Protein AF-A0A496QGX4-F1 (afdb_monomer_lite)

Foldseek 3Di:
DVVVLVVLLVVQVVVQVVLVVVAAPDDPDFDADP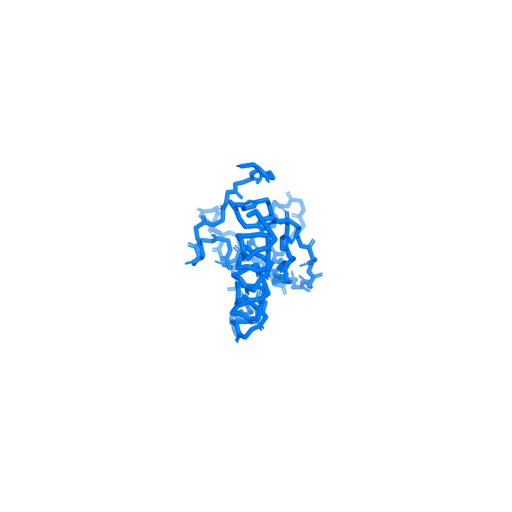VRDTFPDKDWDKDWAQDPSGIHIHIHIWGDDPPDHTDTNVCVVVVPDPDRD

Sequence (85 aa):
RELEKRGRELMRILLQEHLDNRGPGQCDQPVQGVDGVERSRMRLQERKLETVFGTVSVERAGYGWKATESLHPLDAELNLPNERY

Radius of gyration: 15.61 Å; chains: 1; bounding box: 32×20×49 Å

Structure (mmCIF, N/CA/C/O backbone):
data_AF-A0A496QGX4-F1
#
_entry.id   AF-A0A496QGX4-F1
#
loop_
_atom_site.group_PDB
_atom_site.id
_atom_site.type_symbol
_atom_site.label_atom_id
_atom_site.label_alt_id
_atom_site.label_comp_id
_atom_site.label_asym_id
_atom_site.label_entity_id
_atom_site.label_seq_id
_atom_site.pdbx_PDB_ins_code
_atom_site.Cartn_x
_atom_site.Cartn_y
_atom_site.Cartn_z
_atom_site.occupancy
_atom_site.B_iso_or_equiv
_atom_site.auth_seq_id
_atom_site.auth_comp_id
_atom_site.auth_asym_id
_atom_site.auth_atom_id
_atom_site.pdbx_PDB_model_num
ATOM 1 N N . ARG A 1 1 ? -19.850 4.735 24.782 1.00 75.94 1 ARG A N 1
ATOM 2 C CA . ARG A 1 1 ? -19.009 5.563 23.884 1.00 75.94 1 ARG A CA 1
ATOM 3 C C . ARG A 1 1 ? -17.515 5.260 24.004 1.00 75.94 1 ARG A C 1
ATOM 5 O O . ARG A 1 1 ? -16.869 5.184 22.975 1.00 75.94 1 ARG A O 1
ATOM 12 N N . GLU A 1 2 ? -16.948 5.060 25.200 1.00 91.31 2 GLU A N 1
ATOM 13 C CA . GLU A 1 2 ? -15.514 4.716 25.327 1.00 91.31 2 GLU A CA 1
ATOM 14 C C . GLU A 1 2 ? -15.163 3.359 24.692 1.00 91.31 2 GLU A C 1
ATOM 16 O O . GLU A 1 2 ? -14.186 3.249 23.959 1.00 91.31 2 GLU A O 1
ATOM 21 N N . LEU A 1 3 ? -16.015 2.349 24.890 1.00 94.19 3 LEU A N 1
ATOM 22 C CA . LEU A 1 3 ? -15.836 1.028 24.282 1.00 94.19 3 LEU A CA 1
ATOM 23 C C . LEU A 1 3 ? -15.814 1.084 22.744 1.00 94.19 3 LEU A C 1
ATOM 25 O O . LEU A 1 3 ? -14.961 0.470 22.118 1.00 94.19 3 LEU A O 1
ATOM 29 N N . GLU A 1 4 ? -16.706 1.868 22.134 1.00 93.69 4 GLU A N 1
ATOM 30 C CA . GLU A 1 4 ? -16.766 2.036 20.674 1.00 93.69 4 GLU A CA 1
ATOM 31 C C . GLU A 1 4 ? -15.513 2.726 20.123 1.00 93.69 4 GLU A C 1
ATOM 33 O O . GLU A 1 4 ? -15.015 2.339 19.069 1.00 93.69 4 GLU A O 1
ATOM 38 N N . LYS A 1 5 ? -14.981 3.730 20.836 1.00 93.94 5 LYS A N 1
ATOM 39 C CA . LYS A 1 5 ? -13.729 4.402 20.454 1.00 93.94 5 LYS A CA 1
ATOM 40 C C . LYS A 1 5 ? -12.554 3.428 20.466 1.00 93.94 5 LYS A C 1
ATOM 42 O O . LYS A 1 5 ? -11.820 3.356 19.487 1.00 93.94 5 LYS A O 1
ATOM 47 N N . ARG A 1 6 ? -12.417 2.644 21.540 1.00 95.81 6 ARG A N 1
ATOM 48 C CA . ARG A 1 6 ? -11.362 1.625 21.660 1.00 95.81 6 ARG A CA 1
ATOM 49 C C . ARG A 1 6 ? -11.508 0.520 20.620 1.00 95.81 6 ARG A C 1
ATOM 51 O O . ARG A 1 6 ? -10.510 0.082 20.069 1.00 95.81 6 ARG A O 1
ATOM 58 N N . GLY A 1 7 ? -12.741 0.110 20.321 1.00 96.94 7 GLY A N 1
ATOM 59 C CA . GLY A 1 7 ? -13.021 -0.864 19.268 1.00 96.94 7 GLY A CA 1
ATOM 60 C C . GLY A 1 7 ? -12.602 -0.363 17.886 1.00 96.94 7 GLY A C 1
ATOM 61 O O . GLY A 1 7 ? -11.928 -1.085 17.159 1.00 96.94 7 GLY A O 1
ATOM 62 N N . ARG A 1 8 ? -12.933 0.889 17.534 1.00 96.31 8 ARG A N 1
ATOM 63 C CA . ARG A 1 8 ? -12.483 1.491 16.267 1.00 96.31 8 ARG A CA 1
ATOM 64 C C . ARG A 1 8 ? -10.965 1.605 16.183 1.00 96.31 8 ARG A C 1
ATOM 66 O O . ARG A 1 8 ? -10.407 1.273 15.146 1.00 96.31 8 ARG A O 1
ATOM 73 N N . GLU A 1 9 ? -10.311 2.011 17.267 1.00 97.81 9 GLU A N 1
ATOM 74 C CA . GLU A 1 9 ? -8.849 2.103 17.291 1.00 97.81 9 GLU A CA 1
ATOM 75 C C . GLU A 1 9 ? -8.182 0.729 17.155 1.00 97.81 9 GLU A C 1
ATOM 77 O O . GLU A 1 9 ? -7.228 0.583 16.398 1.00 97.81 9 GLU A O 1
ATOM 82 N N . LEU A 1 10 ? -8.726 -0.305 17.806 1.00 98.12 10 LEU A N 1
ATOM 83 C CA . LEU A 1 10 ? -8.255 -1.676 17.618 1.00 98.12 10 LEU A CA 1
ATOM 84 C C . LEU A 1 10 ? -8.376 -2.111 16.150 1.00 98.12 10 LEU A C 1
ATOM 86 O O . LEU A 1 10 ? -7.420 -2.643 15.594 1.00 98.12 10 LEU A O 1
ATOM 90 N N . MET A 1 11 ? -9.516 -1.846 15.505 1.00 98.25 11 MET A N 1
ATOM 91 C CA . MET A 1 11 ? -9.712 -2.163 14.084 1.00 98.25 11 MET A CA 1
ATOM 92 C C . MET A 1 11 ? -8.736 -1.404 13.178 1.00 98.25 11 MET A C 1
ATOM 94 O O . MET A 1 11 ? -8.214 -1.985 12.230 1.00 98.25 11 MET A O 1
ATOM 98 N N . ARG A 1 12 ? -8.448 -0.131 13.479 1.00 98.12 12 ARG A N 1
ATOM 99 C CA . ARG A 1 12 ? -7.454 0.670 12.750 1.00 98.12 12 ARG A CA 1
ATOM 100 C C . ARG A 1 12 ? -6.054 0.061 12.860 1.00 98.12 12 ARG A C 1
ATOM 102 O O . ARG A 1 12 ? -5.358 -0.031 11.855 1.00 98.12 12 ARG A O 1
ATOM 109 N N . ILE A 1 13 ? -5.655 -0.374 14.058 1.00 98.44 13 ILE A N 1
ATOM 110 C CA . ILE A 1 13 ? -4.356 -1.024 14.297 1.00 98.44 13 ILE A CA 1
ATOM 111 C C . ILE A 1 13 ? -4.271 -2.364 13.563 1.00 98.44 13 ILE A C 1
ATOM 113 O O . ILE A 1 13 ? -3.270 -2.626 12.908 1.00 98.44 13 ILE A O 1
ATOM 117 N N . LEU A 1 14 ? -5.316 -3.193 13.629 1.00 98.38 14 LEU A N 1
ATOM 118 C CA . LEU A 1 14 ? -5.350 -4.473 12.915 1.00 98.38 14 LEU A CA 1
ATOM 119 C C . LEU A 1 14 ? -5.260 -4.283 11.397 1.00 98.38 14 LEU A C 1
ATOM 121 O O . LEU A 1 14 ? -4.580 -5.051 10.724 1.00 98.38 14 LEU A O 1
ATOM 125 N N . LEU A 1 15 ? -5.916 -3.251 10.859 1.00 96.75 15 LEU A N 1
ATOM 126 C CA . LEU A 1 15 ? -5.803 -2.915 9.444 1.00 96.75 15 LEU A CA 1
ATOM 127 C C . LEU A 1 15 ? -4.395 -2.426 9.081 1.00 96.75 15 LEU A C 1
ATOM 129 O O . LEU A 1 15 ? -3.872 -2.846 8.055 1.00 96.75 15 LEU A O 1
ATOM 133 N N . GLN A 1 16 ? -3.788 -1.568 9.909 1.00 97.56 16 GLN A N 1
ATOM 134 C CA . GLN A 1 16 ? -2.405 -1.118 9.719 1.00 97.56 16 GLN A CA 1
ATOM 135 C C . GLN A 1 16 ? -1.449 -2.312 9.659 1.00 97.56 16 GLN A C 1
ATOM 137 O O . GLN A 1 16 ? -0.691 -2.439 8.707 1.00 97.56 16 GLN A O 1
ATOM 142 N N . GLU A 1 17 ? -1.545 -3.217 10.630 1.00 97.94 17 GLU A N 1
ATOM 143 C CA . GLU A 1 17 ? -0.673 -4.386 10.706 1.00 97.94 17 GLU A CA 1
ATOM 144 C C . GLU A 1 17 ? -0.865 -5.300 9.487 1.00 97.94 17 GLU A C 1
ATOM 146 O O . GLU A 1 17 ? 0.106 -5.703 8.850 1.00 97.94 17 GLU A O 1
ATOM 151 N N . HIS A 1 18 ? -2.117 -5.555 9.089 1.00 95.62 18 HIS A N 1
ATOM 152 C CA . HIS A 1 18 ? -2.408 -6.356 7.899 1.00 95.62 18 HIS A CA 1
ATOM 153 C C . HIS A 1 18 ? -1.761 -5.776 6.634 1.00 95.62 18 HIS A C 1
ATOM 155 O O . HIS A 1 18 ? -1.269 -6.528 5.792 1.00 95.62 18 HIS A O 1
ATOM 161 N N . LEU A 1 19 ? -1.763 -4.448 6.489 1.00 94.38 19 LEU A N 1
ATOM 162 C CA . LEU A 1 19 ? -1.114 -3.765 5.369 1.00 94.38 19 LEU A CA 1
ATOM 163 C C . LEU A 1 19 ? 0.413 -3.879 5.459 1.00 94.38 19 LEU A C 1
ATOM 165 O O . LEU A 1 19 ? 1.047 -4.187 4.452 1.00 94.38 19 LEU A O 1
ATOM 169 N N . ASP A 1 20 ? 0.985 -3.720 6.653 1.00 95.44 20 ASP A N 1
ATOM 170 C CA . ASP A 1 20 ? 2.424 -3.876 6.890 1.00 95.44 20 ASP A CA 1
ATOM 171 C C . ASP A 1 20 ? 2.895 -5.306 6.550 1.00 95.44 20 ASP A C 1
ATOM 173 O O . ASP A 1 20 ? 3.917 -5.486 5.888 1.00 95.44 20 ASP A O 1
ATOM 177 N N . ASN A 1 21 ? 2.110 -6.327 6.912 1.00 95.12 21 ASN A N 1
ATOM 178 C CA . ASN A 1 21 ? 2.408 -7.737 6.636 1.00 95.12 21 ASN A CA 1
ATOM 179 C C . ASN A 1 21 ? 2.349 -8.116 5.154 1.00 95.12 21 ASN A C 1
ATOM 181 O O . ASN A 1 21 ? 3.028 -9.053 4.730 1.00 95.12 21 ASN A O 1
ATOM 185 N N . ARG A 1 22 ? 1.552 -7.408 4.348 1.00 92.19 22 ARG A N 1
ATOM 186 C CA . ARG A 1 22 ? 1.578 -7.582 2.886 1.00 92.19 22 ARG A CA 1
ATOM 187 C C . ARG A 1 22 ? 2.842 -7.010 2.257 1.00 92.19 22 ARG A C 1
ATOM 189 O O . ARG A 1 22 ? 3.220 -7.418 1.159 1.00 92.19 22 ARG A O 1
ATOM 196 N N . GLY A 1 23 ? 3.501 -6.093 2.958 1.00 92.75 23 GLY A N 1
ATOM 197 C CA . GLY A 1 23 ? 4.684 -5.411 2.478 1.00 92.75 23 GLY A CA 1
ATOM 198 C C . GLY A 1 23 ? 4.396 -4.497 1.280 1.00 92.75 23 GLY A C 1
ATOM 199 O O . GLY A 1 23 ? 3.247 -4.240 0.918 1.00 92.75 23 GLY A O 1
ATOM 200 N N . PRO A 1 24 ? 5.455 -3.998 0.626 1.00 94.50 24 PRO A N 1
ATOM 201 C CA . PRO A 1 24 ? 5.335 -2.913 -0.340 1.00 94.50 24 PRO A CA 1
ATOM 202 C C . PRO A 1 24 ? 4.827 -3.320 -1.732 1.00 94.50 24 PRO A C 1
ATOM 204 O O . PRO A 1 24 ? 4.769 -2.474 -2.624 1.00 94.50 24 PRO A O 1
ATOM 207 N N . GLY A 1 25 ? 4.497 -4.593 -1.969 1.00 92.12 25 GLY A N 1
ATOM 208 C CA . GLY A 1 25 ? 4.113 -5.081 -3.300 1.00 92.12 25 GLY A CA 1
ATOM 209 C C . GLY A 1 25 ? 5.249 -4.982 -4.326 1.00 92.12 25 GLY A C 1
ATOM 210 O O . GLY A 1 25 ? 5.046 -4.520 -5.450 1.00 92.12 25 GLY A O 1
ATOM 211 N N . GLN A 1 26 ? 6.465 -5.363 -3.922 1.00 94.38 26 GLN A N 1
ATOM 212 C CA . GLN A 1 26 ? 7.599 -5.487 -4.837 1.00 94.38 26 GLN A CA 1
ATOM 213 C C . GLN A 1 26 ? 7.408 -6.696 -5.764 1.00 94.38 26 GLN A C 1
ATOM 215 O O . GLN A 1 26 ? 7.123 -7.802 -5.319 1.00 94.38 26 GLN A O 1
ATOM 220 N N . CYS A 1 27 ? 7.600 -6.476 -7.058 1.00 91.25 27 CYS A N 1
ATOM 221 C CA . CYS A 1 27 ? 7.715 -7.499 -8.087 1.00 91.25 27 CYS A CA 1
ATOM 222 C C . CYS A 1 27 ? 9.187 -7.861 -8.334 1.00 91.25 27 CYS A C 1
ATOM 224 O O . CYS A 1 27 ? 10.037 -6.967 -8.408 1.00 91.25 27 CYS A O 1
ATOM 226 N N . ASP A 1 28 ? 9.456 -9.152 -8.549 1.00 88.94 28 ASP A N 1
ATOM 227 C CA . ASP A 1 28 ? 10.786 -9.673 -8.904 1.00 88.94 28 ASP A CA 1
ATOM 228 C C . ASP A 1 28 ? 11.229 -9.269 -10.319 1.00 88.94 28 ASP A C 1
ATOM 230 O O . ASP A 1 28 ? 12.421 -9.169 -10.611 1.00 88.94 28 ASP A O 1
ATOM 234 N N . GLN A 1 29 ? 10.263 -9.045 -11.212 1.00 88.00 29 GLN A N 1
ATOM 235 C CA . GLN A 1 29 ? 10.495 -8.636 -12.594 1.00 88.00 29 GLN A CA 1
ATOM 236 C C . GLN A 1 29 ? 10.154 -7.153 -12.800 1.00 88.00 29 GLN A C 1
ATOM 238 O O . GLN A 1 29 ? 9.323 -6.602 -12.068 1.00 88.00 29 GLN A O 1
ATOM 243 N N . PRO A 1 30 ? 10.765 -6.493 -13.803 1.00 87.62 30 PRO A N 1
ATOM 244 C CA . PRO A 1 30 ? 10.366 -5.151 -14.200 1.00 87.62 30 PRO A CA 1
ATOM 245 C C . PRO A 1 30 ? 8.872 -5.073 -14.527 1.00 87.62 30 PRO A C 1
ATOM 247 O O . PRO A 1 30 ? 8.306 -5.969 -15.151 1.00 87.62 30 PRO A O 1
ATOM 250 N N . VAL A 1 31 ? 8.233 -3.974 -14.129 1.00 93.69 31 VAL A N 1
ATOM 251 C CA . VAL A 1 31 ? 6.799 -3.781 -14.360 1.00 93.69 31 VAL A CA 1
ATOM 252 C C . VAL A 1 31 ? 6.593 -3.136 -15.726 1.00 93.69 31 VAL A C 1
ATOM 254 O O . VAL A 1 31 ? 7.089 -2.036 -15.979 1.00 93.69 31 VAL A O 1
ATOM 257 N N . GLN A 1 32 ? 5.844 -3.800 -16.605 1.00 94.62 32 GLN A N 1
ATOM 258 C CA . GLN A 1 32 ? 5.457 -3.255 -17.905 1.00 94.62 32 GLN A CA 1
ATOM 259 C C . GLN A 1 32 ? 4.072 -2.608 -17.822 1.00 94.62 32 GLN A C 1
ATOM 261 O O . GLN A 1 32 ? 3.127 -3.202 -17.304 1.00 94.62 32 GLN A O 1
ATOM 266 N N . GLY A 1 33 ? 3.952 -1.379 -18.323 1.00 91.44 33 GLY A N 1
ATOM 267 C CA . GLY A 1 33 ? 2.659 -0.708 -18.433 1.00 91.44 33 GLY A CA 1
ATOM 268 C C . GLY A 1 33 ? 1.882 -1.117 -19.678 1.00 91.44 33 GLY A C 1
ATOM 269 O O . GLY A 1 33 ? 2.418 -1.720 -20.606 1.00 91.44 33 GLY A O 1
ATOM 270 N N . VAL A 1 34 ? 0.610 -0.720 -19.729 1.00 91.88 34 VAL A N 1
ATOM 271 C CA . VAL A 1 34 ? -0.250 -0.887 -20.919 1.00 91.88 34 VAL A CA 1
ATOM 272 C C . VAL A 1 34 ? 0.258 -0.108 -22.140 1.00 91.88 34 VAL A C 1
ATOM 274 O O . VAL A 1 34 ? -0.102 -0.417 -23.269 1.00 91.88 34 VAL A O 1
ATOM 277 N N . ASP A 1 35 ? 1.125 0.878 -21.909 1.00 92.50 35 ASP A N 1
ATOM 278 C CA . ASP A 1 35 ? 1.884 1.622 -22.917 1.00 92.50 35 ASP A CA 1
ATOM 279 C C . ASP A 1 35 ? 3.039 0.808 -23.533 1.00 92.50 35 ASP A C 1
ATOM 281 O O . ASP A 1 35 ? 3.743 1.297 -24.415 1.00 92.50 35 ASP A O 1
ATOM 285 N N . GLY A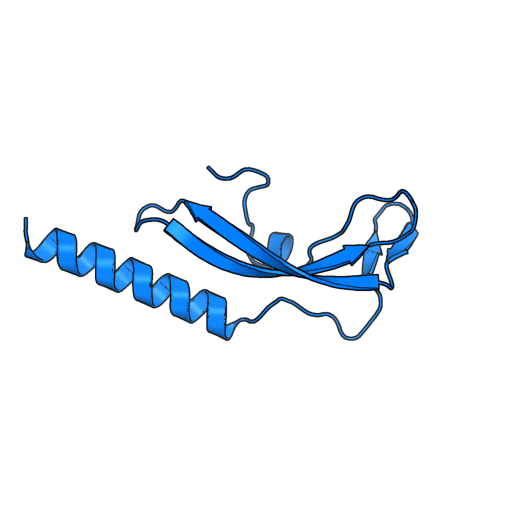 1 36 ? 3.260 -0.425 -23.065 1.00 93.25 36 GLY A N 1
ATOM 286 C CA . GLY A 1 36 ? 4.360 -1.290 -23.479 1.00 93.25 36 GLY A CA 1
ATOM 287 C C . GLY A 1 36 ? 5.711 -0.900 -22.875 1.00 93.25 36 GLY A C 1
ATOM 288 O O . GLY A 1 36 ? 6.707 -1.568 -23.156 1.00 93.25 36 GLY A O 1
ATOM 289 N N . VAL A 1 37 ? 5.773 0.141 -22.034 1.00 94.12 37 VAL A N 1
ATOM 290 C CA . VAL A 1 37 ? 7.028 0.643 -21.462 1.00 94.12 37 VAL A CA 1
ATOM 291 C C . VAL A 1 37 ? 7.379 -0.116 -20.188 1.00 94.12 37 VAL A C 1
ATOM 293 O O . VAL A 1 37 ? 6.603 -0.164 -19.228 1.00 94.12 37 VAL A O 1
ATOM 296 N N . GLU A 1 38 ? 8.592 -0.662 -20.162 1.00 94.56 38 GLU A N 1
ATOM 297 C CA . GLU A 1 38 ? 9.164 -1.304 -18.984 1.00 94.56 38 GLU A CA 1
ATOM 298 C C . GLU A 1 38 ? 9.684 -0.267 -17.976 1.00 94.56 38 GLU A C 1
ATOM 300 O O . GLU A 1 38 ? 10.444 0.647 -18.311 1.00 94.56 38 GLU A O 1
ATOM 305 N N . ARG A 1 39 ? 9.286 -0.419 -16.713 1.00 94.69 39 ARG A N 1
ATOM 306 C CA . ARG A 1 39 ? 9.666 0.452 -15.600 1.00 94.69 39 ARG A CA 1
ATOM 307 C C . ARG A 1 39 ? 10.590 -0.305 -14.656 1.00 94.69 39 ARG A C 1
ATOM 309 O O . ARG A 1 39 ? 10.150 -0.988 -13.737 1.00 94.69 39 ARG A O 1
ATOM 316 N N . SER A 1 40 ? 11.893 -0.165 -14.890 1.00 90.25 40 SER A N 1
ATOM 317 C CA . SER A 1 40 ? 12.947 -0.875 -14.149 1.00 90.25 40 SER A CA 1
ATOM 318 C C . SER A 1 40 ? 13.434 -0.151 -12.888 1.00 90.25 40 SER A C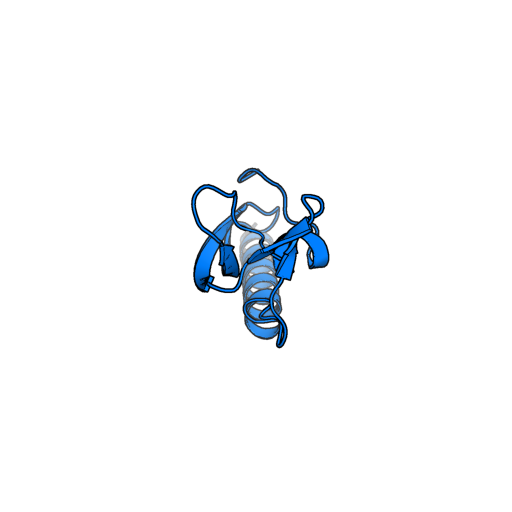 1
ATOM 320 O O . SER A 1 40 ? 14.147 -0.739 -12.077 1.00 90.25 40 SER A O 1
ATOM 322 N N . ARG A 1 41 ? 13.074 1.127 -12.685 1.00 92.50 41 ARG A N 1
ATOM 323 C CA . ARG A 1 41 ? 13.482 1.882 -11.488 1.00 92.50 41 ARG A CA 1
ATOM 324 C C . ARG A 1 41 ? 12.426 1.756 -10.404 1.00 92.50 41 ARG A C 1
ATOM 326 O O . ARG A 1 41 ? 11.370 2.370 -10.517 1.00 92.50 41 ARG A O 1
ATOM 333 N N . MET A 1 42 ? 12.750 1.030 -9.343 1.00 94.31 42 MET A N 1
ATOM 334 C CA . MET A 1 42 ? 11.885 0.866 -8.178 1.00 94.31 42 MET A CA 1
ATOM 335 C C . MET A 1 42 ? 12.283 1.825 -7.048 1.00 94.31 42 MET A C 1
ATOM 337 O O . MET A 1 42 ? 13.468 2.075 -6.814 1.00 94.31 42 MET A O 1
ATOM 341 N N . ARG A 1 43 ? 11.285 2.389 -6.361 1.00 94.44 43 ARG A N 1
ATOM 342 C CA . ARG A 1 43 ? 11.442 3.165 -5.123 1.00 94.44 43 ARG A CA 1
ATOM 343 C C . ARG A 1 43 ? 10.305 2.856 -4.165 1.00 94.44 43 ARG A C 1
ATOM 345 O O . ARG A 1 43 ? 9.158 2.786 -4.595 1.00 94.44 43 ARG A O 1
ATOM 352 N N . LEU A 1 44 ? 10.613 2.762 -2.879 1.0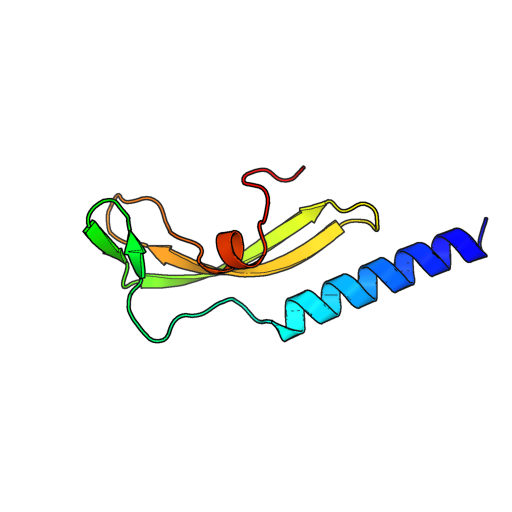0 95.75 44 LEU A N 1
ATOM 353 C CA . LEU A 1 44 ? 9.598 2.702 -1.833 1.00 95.75 44 LEU A CA 1
ATOM 354 C C . LEU A 1 44 ? 9.018 4.095 -1.577 1.00 95.75 44 LEU A C 1
ATOM 356 O O . LEU A 1 44 ? 9.735 5.100 -1.616 1.00 95.75 44 LEU A O 1
ATOM 360 N N . GLN A 1 45 ? 7.708 4.149 -1.372 1.00 93.75 45 GLN A N 1
ATOM 361 C CA . GLN A 1 45 ? 6.954 5.363 -1.089 1.00 93.75 45 GLN A CA 1
ATOM 362 C C . GLN A 1 45 ? 5.911 5.066 -0.018 1.00 93.75 45 GLN A C 1
ATOM 364 O O . GLN A 1 45 ? 5.257 4.030 -0.072 1.00 93.75 45 GLN A O 1
ATOM 369 N N . GLU A 1 46 ? 5.706 5.994 0.909 1.00 92.81 46 GLU A N 1
ATOM 370 C CA . GLU A 1 46 ? 4.612 5.910 1.874 1.00 92.81 46 GLU A CA 1
ATOM 371 C C . GLU A 1 46 ? 3.381 6.651 1.342 1.00 92.81 46 GLU A C 1
ATOM 373 O O . GLU A 1 46 ? 3.474 7.761 0.805 1.00 92.81 46 GLU A O 1
ATOM 378 N N . ARG A 1 47 ? 2.206 6.058 1.537 1.00 90.25 47 ARG A N 1
ATOM 379 C CA . ARG A 1 47 ? 0.913 6.668 1.254 1.0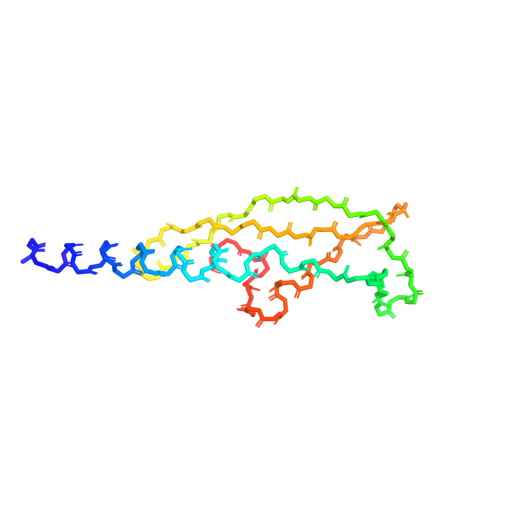0 90.25 47 ARG A CA 1
ATOM 380 C C . ARG A 1 47 ? -0.003 6.557 2.465 1.00 90.25 47 ARG A C 1
ATOM 382 O O . ARG A 1 47 ? -0.134 5.493 3.050 1.00 90.25 47 ARG A O 1
ATOM 389 N N . LYS A 1 48 ? -0.706 7.645 2.785 1.00 93.00 48 LYS A N 1
ATOM 390 C CA . LYS A 1 48 ? -1.774 7.643 3.796 1.00 93.00 48 LYS A CA 1
ATOM 391 C C . LYS A 1 48 ? -3.132 7.411 3.145 1.00 93.00 48 LYS A C 1
ATOM 393 O O . LYS A 1 48 ? -3.432 8.077 2.151 1.00 93.00 48 LYS A O 1
ATOM 398 N N . LEU A 1 49 ? -3.923 6.520 3.731 1.00 91.44 49 LEU A N 1
ATOM 399 C CA . LEU A 1 49 ? -5.282 6.184 3.317 1.00 91.44 49 LEU A CA 1
ATOM 400 C C . LEU A 1 49 ? -6.259 6.547 4.430 1.00 91.44 49 LEU A C 1
ATOM 402 O O . LEU A 1 49 ? -6.045 6.179 5.587 1.00 91.44 49 LEU A O 1
ATOM 406 N N . GLU A 1 50 ? -7.334 7.242 4.075 1.00 92.56 50 GLU A N 1
ATOM 407 C CA . GLU A 1 50 ? -8.459 7.433 4.982 1.00 92.56 50 GLU A CA 1
ATOM 408 C C . GLU A 1 50 ? -9.378 6.212 4.931 1.00 92.56 50 GLU A C 1
ATOM 410 O O . GLU A 1 50 ? -9.696 5.688 3.866 1.00 92.56 50 GLU A O 1
ATOM 415 N N . THR A 1 51 ? -9.795 5.735 6.102 1.00 91.50 51 THR A N 1
ATOM 416 C CA . THR A 1 51 ? -10.689 4.580 6.226 1.00 91.50 51 THR A CA 1
ATOM 417 C C . THR A 1 51 ? -11.784 4.874 7.238 1.00 91.50 51 THR A C 1
ATOM 419 O O . THR A 1 51 ? -11.678 5.787 8.058 1.00 91.50 51 THR A O 1
ATOM 422 N N . VAL A 1 52 ? -12.820 4.037 7.262 1.00 92.38 52 VAL A N 1
ATOM 423 C CA . VAL A 1 52 ? -13.888 4.119 8.274 1.00 92.38 52 VAL A CA 1
ATOM 424 C C . VAL A 1 52 ? -13.388 3.929 9.716 1.00 92.38 52 VAL A C 1
ATOM 426 O O . VAL A 1 52 ? -14.093 4.293 10.660 1.00 92.38 52 VAL A O 1
ATOM 429 N N . PHE A 1 53 ? -12.189 3.365 9.904 1.00 94.50 53 PHE A N 1
ATOM 430 C CA . PHE A 1 53 ? -11.554 3.180 11.212 1.00 94.50 53 PHE A CA 1
ATOM 431 C C . PHE A 1 53 ? -10.560 4.301 11.562 1.00 94.50 53 PHE A C 1
ATOM 433 O O . PHE A 1 53 ? -10.113 4.376 12.704 1.00 94.50 53 PHE A O 1
ATOM 440 N N . GLY A 1 54 ? -10.254 5.192 10.614 1.00 94.25 54 GLY A N 1
ATOM 441 C CA . GLY A 1 54 ? -9.252 6.253 10.725 1.00 94.25 54 GLY A CA 1
ATOM 442 C C . GLY A 1 54 ? -8.125 6.107 9.699 1.00 94.25 54 GLY A C 1
ATOM 443 O O . GLY A 1 54 ? -8.127 5.187 8.880 1.00 94.25 54 GLY A O 1
ATOM 444 N N . THR A 1 55 ? -7.158 7.021 9.745 1.00 95.94 55 THR A N 1
ATOM 445 C CA . THR A 1 55 ? -6.016 7.033 8.825 1.00 95.94 55 THR A CA 1
ATOM 446 C C . THR A 1 55 ? -5.071 5.851 9.078 1.00 95.94 55 THR A C 1
ATOM 448 O O . THR A 1 55 ? -4.686 5.583 10.222 1.00 95.94 55 THR A O 1
ATOM 451 N N . VAL A 1 56 ? -4.650 5.185 8.004 1.00 95.75 56 VAL A N 1
ATOM 452 C CA . VAL A 1 56 ? -3.571 4.180 7.994 1.00 95.75 56 VAL A CA 1
ATOM 453 C C . VAL A 1 56 ? -2.495 4.577 6.983 1.00 95.75 56 VAL A C 1
ATOM 455 O O . VAL A 1 56 ? -2.756 5.362 6.066 1.00 95.75 56 VAL A O 1
ATOM 458 N N . SER A 1 57 ? -1.286 4.052 7.149 1.00 94.88 57 SER A N 1
ATOM 459 C CA . SER A 1 57 ? -0.174 4.223 6.211 1.00 94.88 57 SER A CA 1
ATOM 460 C C . SER A 1 57 ? 0.091 2.922 5.457 1.00 94.88 57 SER A C 1
ATOM 462 O O . SER A 1 57 ? -0.043 1.839 6.010 1.00 94.88 57 SER A O 1
ATOM 464 N N . VAL A 1 58 ? 0.478 3.031 4.192 1.00 93.81 58 VAL A N 1
ATOM 465 C CA . VAL A 1 58 ? 0.892 1.912 3.343 1.00 93.81 58 VAL A CA 1
ATOM 466 C C . VAL A 1 58 ? 2.226 2.276 2.721 1.00 93.81 58 VAL A C 1
ATOM 468 O O . VAL A 1 58 ? 2.337 3.305 2.050 1.00 93.81 58 VAL A O 1
ATOM 471 N N . GLU A 1 59 ? 3.238 1.441 2.927 1.00 94.62 59 GLU A N 1
ATOM 472 C CA . GLU A 1 59 ? 4.437 1.480 2.100 1.00 94.62 59 GLU A CA 1
ATOM 473 C C . GLU A 1 59 ? 4.150 0.754 0.784 1.00 94.62 59 GLU A C 1
ATOM 475 O O . GLU A 1 59 ? 3.519 -0.298 0.772 1.00 94.62 59 GLU A O 1
ATOM 480 N N . ARG A 1 60 ? 4.582 1.321 -0.340 1.00 94.62 60 ARG A N 1
ATOM 481 C CA . ARG A 1 60 ? 4.372 0.744 -1.668 1.00 94.62 60 ARG A CA 1
ATOM 482 C C . ARG A 1 60 ? 5.586 0.930 -2.562 1.00 94.62 60 ARG A C 1
ATOM 484 O O . ARG A 1 60 ? 6.242 1.974 -2.542 1.00 94.62 60 ARG A O 1
ATOM 491 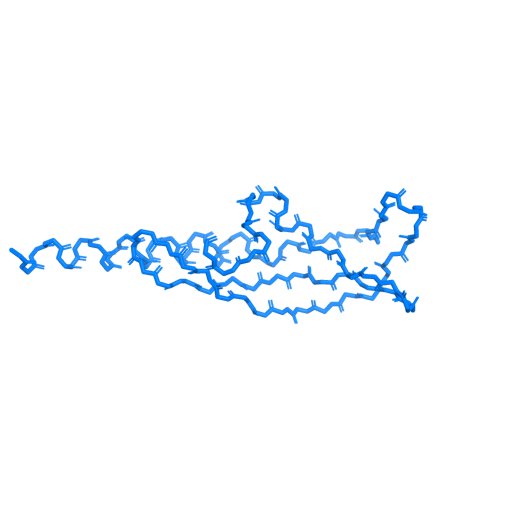N N . ALA A 1 61 ? 5.847 -0.055 -3.406 1.00 95.81 61 ALA A N 1
ATOM 492 C CA . ALA A 1 61 ? 6.822 0.029 -4.475 1.00 95.81 61 ALA A CA 1
ATOM 493 C C . ALA A 1 61 ? 6.243 0.834 -5.649 1.00 95.81 61 ALA A C 1
ATOM 495 O O . ALA A 1 61 ? 5.182 0.529 -6.192 1.00 95.81 61 ALA A O 1
ATOM 496 N N . GLY A 1 62 ? 6.944 1.897 -6.035 1.00 95.19 62 GLY A N 1
ATOM 497 C CA . GLY A 1 62 ? 6.702 2.653 -7.256 1.00 95.19 62 GLY A CA 1
ATOM 498 C C . GLY A 1 62 ? 7.740 2.307 -8.311 1.00 95.19 62 GLY A C 1
ATOM 499 O O . GLY A 1 62 ? 8.938 2.481 -8.081 1.00 95.19 62 GLY A O 1
ATOM 500 N N . TYR A 1 63 ? 7.275 1.855 -9.470 1.00 95.62 63 TYR A N 1
ATOM 501 C CA . TYR A 1 63 ? 8.092 1.520 -10.630 1.00 95.62 63 TYR A CA 1
ATOM 502 C C . TYR A 1 63 ? 8.003 2.649 -11.647 1.00 95.62 63 TYR A C 1
ATOM 504 O O . TYR A 1 63 ? 6.913 2.968 -12.107 1.00 95.62 63 TYR A O 1
ATOM 512 N N . GLY A 1 64 ? 9.127 3.258 -12.021 1.00 93.44 64 GLY A N 1
ATOM 513 C CA . GLY A 1 64 ? 9.162 4.376 -12.966 1.00 93.44 64 GLY A CA 1
ATOM 514 C C . GLY A 1 64 ? 10.206 4.231 -14.072 1.00 93.44 64 GLY A C 1
ATOM 515 O O . GLY A 1 64 ? 11.159 3.452 -13.984 1.00 93.44 64 GLY A O 1
ATOM 516 N N . TRP A 1 65 ? 10.043 5.045 -15.113 1.00 91.81 65 TRP A N 1
ATOM 517 C CA . TRP A 1 65 ? 11.002 5.233 -16.201 1.00 91.81 65 TRP A CA 1
ATOM 518 C C . TRP A 1 65 ? 10.968 6.687 -16.705 1.00 91.81 65 TRP A C 1
ATOM 520 O O . TRP A 1 65 ? 10.161 7.495 -16.245 1.00 91.81 65 TRP A O 1
ATOM 530 N N . LYS A 1 66 ? 11.915 7.079 -17.568 1.00 87.50 66 LYS A N 1
ATOM 531 C CA . LYS A 1 66 ? 12.069 8.478 -18.011 1.00 87.50 66 LYS A CA 1
ATOM 532 C C . LYS A 1 66 ? 10.763 9.008 -18.616 1.00 87.50 66 LYS A C 1
ATOM 534 O O . LYS A 1 66 ? 10.283 8.444 -19.588 1.00 87.50 66 LYS A O 1
ATOM 539 N N . ALA A 1 67 ? 10.274 10.128 -18.077 1.00 86.25 67 ALA A N 1
ATOM 540 C CA . ALA A 1 67 ? 9.091 10.850 -18.555 1.00 86.25 67 ALA A CA 1
ATOM 541 C C . ALA A 1 67 ? 7.794 10.013 -18.631 1.00 86.25 67 ALA A C 1
ATOM 543 O O . ALA A 1 67 ? 6.867 10.398 -19.336 1.00 86.25 67 ALA A O 1
ATOM 544 N N . THR A 1 68 ? 7.709 8.903 -17.891 1.00 88.75 68 THR A N 1
ATOM 545 C CA . THR A 1 68 ? 6.496 8.083 -17.785 1.00 88.75 68 THR A CA 1
ATOM 546 C C . THR A 1 68 ? 5.944 8.116 -16.369 1.00 88.75 68 THR A C 1
ATOM 548 O O . THR A 1 68 ? 6.713 8.120 -15.403 1.00 88.75 68 THR A O 1
ATOM 551 N N . GLU A 1 69 ? 4.621 8.047 -16.239 1.00 90.62 69 GLU A N 1
ATOM 552 C CA . GLU A 1 69 ? 3.965 7.854 -14.946 1.00 90.62 69 GLU A CA 1
ATOM 553 C C . GLU A 1 69 ? 4.445 6.566 -14.272 1.00 90.62 69 GLU A C 1
ATOM 555 O O . GLU A 1 69 ? 4.747 5.572 -14.941 1.00 90.62 69 GLU A O 1
ATOM 560 N N . SER A 1 70 ? 4.558 6.601 -12.944 1.00 92.75 70 SER A N 1
ATOM 561 C CA . SER A 1 70 ? 4.972 5.430 -12.171 1.00 92.75 70 SER A CA 1
ATOM 562 C C . SER A 1 70 ? 3.805 4.466 -11.983 1.00 92.75 70 SER A C 1
ATOM 564 O O . SER A 1 70 ? 2.666 4.893 -11.825 1.00 92.75 70 SER A O 1
ATOM 566 N N . LEU A 1 71 ? 4.099 3.169 -11.974 1.00 93.88 71 LEU A N 1
ATOM 567 C CA . LEU A 1 71 ? 3.134 2.122 -11.657 1.00 93.88 71 LEU A CA 1
ATOM 568 C C . LEU A 1 71 ? 3.328 1.649 -10.221 1.00 93.88 71 LEU A C 1
ATOM 570 O O . LEU A 1 71 ? 4.456 1.540 -9.737 1.00 93.88 71 LEU A O 1
ATOM 574 N N . HIS A 1 72 ? 2.214 1.348 -9.565 1.00 93.75 72 HIS A N 1
ATOM 575 C CA . HIS A 1 72 ? 2.156 0.898 -8.180 1.00 93.75 72 HIS A CA 1
ATOM 576 C C . HIS A 1 72 ? 1.366 -0.416 -8.130 1.00 93.75 72 HIS A C 1
ATOM 578 O O . HIS A 1 72 ? 0.150 -0.374 -7.963 1.00 93.75 72 HIS A O 1
ATOM 584 N N . PRO A 1 73 ? 2.009 -1.585 -8.321 1.00 92.31 73 PRO A N 1
ATOM 585 C CA . PRO A 1 73 ? 1.312 -2.874 -8.399 1.00 92.31 73 PRO A CA 1
ATOM 586 C C . PRO A 1 73 ? 0.380 -3.143 -7.210 1.00 92.31 73 PRO A C 1
ATOM 588 O O . PRO A 1 73 ? -0.743 -3.612 -7.394 1.00 92.31 73 PRO A O 1
ATOM 591 N N . LEU A 1 74 ? 0.813 -2.751 -6.007 1.00 92.31 74 LEU A N 1
ATOM 592 C CA . LEU A 1 74 ? 0.041 -2.898 -4.774 1.00 92.31 74 LEU A CA 1
ATOM 593 C C . LEU A 1 74 ? -1.301 -2.149 -4.805 1.00 92.31 74 LEU A C 1
ATOM 595 O O . LEU A 1 74 ? -2.274 -2.625 -4.226 1.00 92.31 74 LEU A O 1
ATOM 599 N N . ASP A 1 75 ? -1.377 -1.003 -5.494 1.00 91.31 75 ASP A N 1
ATOM 600 C CA . ASP A 1 75 ? -2.617 -0.227 -5.584 1.00 91.31 75 ASP A CA 1
ATOM 601 C C . ASP A 1 75 ? -3.724 -1.052 -6.260 1.00 91.31 75 ASP A C 1
ATOM 603 O O . ASP A 1 75 ? -4.867 -1.031 -5.812 1.00 91.31 75 ASP A O 1
ATOM 607 N N . ALA A 1 76 ? -3.386 -1.819 -7.301 1.00 86.50 76 ALA A N 1
ATOM 608 C CA . ALA A 1 76 ? -4.341 -2.676 -7.997 1.00 86.50 76 ALA A CA 1
ATOM 609 C C . ALA A 1 76 ? -4.709 -3.918 -7.170 1.00 86.50 76 ALA A C 1
ATOM 611 O O . ALA A 1 76 ? -5.883 -4.275 -7.094 1.00 86.50 76 ALA A O 1
ATOM 612 N N . GLU A 1 77 ? -3.728 -4.554 -6.521 1.00 88.06 77 GLU A N 1
ATOM 613 C CA . GLU A 1 77 ? -3.960 -5.740 -5.685 1.00 88.06 77 GLU A CA 1
ATOM 614 C C . GLU A 1 77 ? -4.889 -5.439 -4.500 1.00 88.06 77 GLU A C 1
ATOM 616 O O . GLU A 1 77 ? -5.758 -6.242 -4.154 1.00 88.06 77 GLU A O 1
ATOM 621 N N . LEU A 1 78 ? -4.717 -4.266 -3.888 1.00 87.44 78 LEU A N 1
ATOM 622 C CA . LEU A 1 78 ? -5.499 -3.823 -2.735 1.00 87.44 78 LEU A CA 1
ATOM 623 C C . LEU A 1 78 ? -6.709 -2.962 -3.108 1.00 87.44 78 LEU A C 1
ATOM 625 O O . LEU A 1 78 ? -7.431 -2.526 -2.211 1.00 87.44 78 LEU A O 1
ATOM 629 N N . ASN A 1 79 ? -6.938 -2.721 -4.403 1.00 87.38 79 ASN A N 1
ATOM 630 C CA . ASN A 1 79 ? -7.976 -1.824 -4.910 1.00 87.38 79 ASN A CA 1
ATOM 631 C C . ASN A 1 79 ? -7.957 -0.456 -4.199 1.00 87.38 79 ASN A C 1
ATOM 633 O O . ASN A 1 79 ? -8.987 0.049 -3.744 1.00 87.38 79 ASN A O 1
ATOM 637 N N . LEU A 1 80 ? -6.757 0.110 -4.038 1.00 85.44 80 LEU A N 1
ATOM 638 C CA . LEU A 1 80 ? -6.584 1.397 -3.381 1.00 85.44 80 LEU A CA 1
ATOM 639 C C . LEU A 1 80 ? -7.188 2.501 -4.256 1.00 85.44 80 LEU A C 1
ATOM 641 O O . LEU A 1 80 ? -7.004 2.485 -5.475 1.00 85.44 80 LEU A O 1
ATOM 645 N N . PRO A 1 81 ? -7.866 3.494 -3.657 1.00 81.88 81 PRO A N 1
ATOM 646 C CA . PRO A 1 81 ? -8.368 4.636 -4.412 1.00 81.88 81 PRO A CA 1
ATOM 647 C C . PRO A 1 81 ? -7.207 5.378 -5.086 1.00 81.88 81 PRO A C 1
ATOM 649 O O . PRO A 1 81 ? -6.077 5.340 -4.604 1.00 81.88 81 PRO A O 1
ATOM 652 N N . ASN A 1 82 ? -7.455 6.104 -6.176 1.00 77.44 82 ASN A N 1
ATOM 653 C CA . ASN A 1 82 ? -6.440 6.995 -6.767 1.00 77.44 82 ASN A CA 1
ATOM 654 C C . ASN A 1 82 ? -6.229 8.258 -5.914 1.00 77.44 82 ASN A C 1
ATOM 656 O O . ASN A 1 82 ? -5.141 8.828 -5.885 1.00 77.44 82 ASN A O 1
ATOM 660 N N . GLU A 1 83 ? -7.261 8.660 -5.171 1.00 70.44 83 GLU A N 1
ATOM 661 C CA . GLU A 1 83 ? -7.260 9.820 -4.284 1.00 70.44 83 GLU A CA 1
ATOM 662 C C . GLU A 1 83 ? -7.155 9.398 -2.813 1.00 70.44 83 GLU A C 1
ATOM 664 O O . GLU A 1 83 ? -7.060 8.220 -2.477 1.00 70.44 83 GLU A O 1
ATOM 669 N N . ARG A 1 84 ? -7.084 10.370 -1.906 1.00 60.25 84 ARG A N 1
ATOM 670 C CA . ARG A 1 84 ? -6.940 10.110 -0.465 1.00 60.25 84 ARG A CA 1
ATOM 671 C C . ARG A 1 84 ? -8.245 9.665 0.217 1.00 60.25 84 ARG A C 1
ATOM 673 O O . ARG A 1 84 ? -8.165 9.284 1.382 1.00 60.25 84 ARG A O 1
ATOM 680 N N . TYR A 1 85 ? -9.380 9.746 -0.485 1.00 46.06 85 TYR A N 1
ATOM 681 C CA . TYR A 1 85 ? -10.745 9.593 0.030 1.00 46.06 85 TYR A CA 1
ATOM 682 C C . TYR A 1 85 ? -11.480 8.419 -0.612 1.00 46.06 85 TYR A C 1
ATOM 684 O O . TYR A 1 85 ? -11.257 8.184 -1.822 1.00 46.06 85 TYR A O 1
#

Secondary structure (DSSP, 8-state):
-HHHHHHHHHHHHHHHHHHHHHTT---SSPEEPTTS-EE-EEEEEEEEE--TT--EEEEEEEEEETTEEEE-HHHHHTT--SS--

pLDDT: mean 91.51, std 7.67, range [46.06, 98.44]